Protein AF-A0A820QLM6-F1 (afdb_monomer_lite)

Radius of gyration: 25.75 Å; chains: 1; bounding box: 73×44×66 Å

Sequence (145 aa):
MEHFREKSFHDGTAELVNSKGQRKIIKRQALDGLWIEYARSVTTSALHIRINHVQIDYQLDYTMFPVVLYPIISKATGTDPTEKAFIELGVYASKTSRSNVMQFKYFQLLIQEFAMKIDQGLIAAILAFLREEKSATAPTINMDT

pLDDT: mean 78.89, std 14.47, range [43.59, 95.75]

Foldseek 3Di:
DFDWDWDDDDDQWTWTATPVRDIDIDGDPPDDQKDWDWDDDPWKIKIKIFGAWDWDADPDPPDPGRTFKTADQDDPPDPDPDRGTQKIWIWMWGHDPVDRDIDTPDTDIDHHHMDGDDDPVNVVVVVVVVVVVVPPDDPPPDDDD

Structure (mmCIF, N/CA/C/O backbone):
data_AF-A0A820QLM6-F1
#
_entry.id   AF-A0A820QLM6-F1
#
loop_
_atom_site.group_PDB
_atom_site.id
_atom_site.type_symbol
_atom_site.label_atom_id
_atom_site.label_alt_id
_atom_site.label_comp_id
_atom_site.label_asym_id
_atom_site.label_entity_id
_atom_site.label_seq_id
_atom_site.pdbx_PDB_ins_code
_atom_site.Cartn_x
_atom_site.Cartn_y
_atom_site.Cartn_z
_atom_site.occupancy
_atom_site.B_iso_or_equiv
_atom_site.auth_seq_id
_atom_site.auth_comp_id
_atom_site.auth_asym_id
_atom_site.auth_atom_id
_atom_site.pdbx_PDB_model_num
ATOM 1 N N . MET A 1 1 ? -4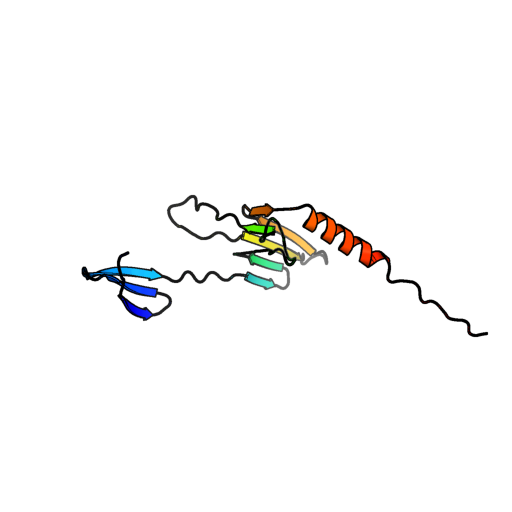0.518 0.464 -5.947 1.00 43.59 1 MET A N 1
ATOM 2 C CA . MET A 1 1 ? -39.283 -0.192 -6.427 1.00 43.59 1 MET A CA 1
ATOM 3 C C . MET A 1 1 ? -39.589 -0.811 -7.784 1.00 43.59 1 MET A C 1
ATOM 5 O O . MET A 1 1 ? -40.515 -1.608 -7.851 1.00 43.59 1 MET A O 1
ATOM 9 N N . GLU A 1 2 ? -38.930 -0.391 -8.871 1.00 50.38 2 GLU A N 1
ATOM 10 C CA . GLU A 1 2 ? -39.135 -1.024 -10.188 1.00 50.38 2 GLU A CA 1
ATOM 11 C C . GLU A 1 2 ? -38.465 -2.409 -10.199 1.00 50.38 2 GLU A C 1
ATOM 13 O O . GLU A 1 2 ? -37.273 -2.526 -9.918 1.00 50.38 2 GLU A O 1
ATOM 18 N N . HIS A 1 3 ? -39.236 -3.460 -10.491 1.00 50.72 3 HIS A N 1
ATOM 19 C CA . HIS A 1 3 ? -38.724 -4.824 -10.638 1.00 50.72 3 HIS A CA 1
ATOM 20 C C . HIS A 1 3 ? -38.139 -5.002 -12.044 1.00 50.72 3 HIS A C 1
ATOM 22 O O . HIS A 1 3 ? -38.872 -5.034 -13.035 1.00 50.72 3 HIS A O 1
ATOM 28 N N . PHE A 1 4 ? -36.817 -5.131 -12.132 1.00 54.28 4 PHE A N 1
ATOM 29 C CA . PHE A 1 4 ? -36.122 -5.509 -13.360 1.00 54.28 4 PHE A CA 1
ATOM 30 C C . PHE A 1 4 ? -36.045 -7.037 -13.436 1.00 54.28 4 PHE A C 1
ATOM 32 O O . PHE A 1 4 ? -35.631 -7.679 -12.472 1.00 54.28 4 PHE A O 1
ATOM 39 N N . ARG A 1 5 ? -36.461 -7.629 -14.564 1.00 52.88 5 ARG A N 1
ATOM 40 C CA . ARG A 1 5 ? -36.214 -9.050 -14.851 1.00 52.88 5 ARG A CA 1
ATOM 41 C C . ARG A 1 5 ? -34.929 -9.151 -15.664 1.00 52.88 5 ARG A C 1
ATOM 43 O O . ARG A 1 5 ? -34.814 -8.547 -16.729 1.00 52.88 5 ARG A O 1
ATOM 50 N N . GLU A 1 6 ? -33.980 -9.907 -15.141 1.00 56.50 6 GLU A N 1
ATOM 51 C CA . GLU A 1 6 ? -32.712 -10.197 -15.798 1.00 56.50 6 GLU A CA 1
ATOM 52 C C . GLU A 1 6 ? -32.925 -11.150 -16.978 1.00 56.50 6 GLU A C 1
ATOM 54 O O . GLU A 1 6 ? -33.657 -12.134 -16.847 1.00 56.50 6 GLU A O 1
ATOM 59 N N . LYS A 1 7 ? -32.349 -10.830 -18.146 1.00 58.81 7 LYS A N 1
ATOM 60 C CA . LYS A 1 7 ? -32.565 -11.610 -19.378 1.00 58.81 7 LYS A CA 1
ATOM 61 C C . LYS A 1 7 ? -31.367 -12.449 -19.816 1.00 58.81 7 LYS A C 1
ATOM 63 O O . LYS A 1 7 ? -31.594 -13.539 -20.331 1.00 58.81 7 LYS A O 1
ATOM 68 N N . SER A 1 8 ? -30.130 -11.993 -19.621 1.00 56.41 8 SER A N 1
ATOM 69 C CA . SER A 1 8 ? -28.932 -12.784 -19.943 1.00 56.41 8 SER A CA 1
ATOM 70 C C . SER A 1 8 ? -27.651 -12.114 -19.454 1.00 56.41 8 SER A C 1
ATOM 72 O O . SER A 1 8 ? -27.535 -10.888 -19.500 1.00 56.41 8 SER A O 1
ATOM 74 N N . PHE A 1 9 ? -26.668 -12.935 -19.088 1.00 53.56 9 PHE A N 1
ATOM 75 C CA . PHE A 1 9 ? -25.295 -12.520 -18.812 1.00 53.56 9 PHE A CA 1
ATOM 76 C C . PHE A 1 9 ? -24.371 -12.957 -19.958 1.00 53.56 9 PHE A C 1
ATOM 78 O O . PHE A 1 9 ? -24.374 -14.131 -20.334 1.00 53.56 9 PHE A O 1
ATOM 85 N N . HIS A 1 10 ? -23.566 -12.036 -20.494 1.00 54.16 10 HIS A N 1
ATOM 86 C CA . HIS A 1 10 ? -22.491 -12.346 -21.446 1.00 54.16 10 HIS A CA 1
ATOM 87 C C . HIS A 1 10 ? -21.323 -11.365 -21.266 1.00 54.16 10 HIS A C 1
ATOM 89 O O . HIS A 1 10 ? -21.554 -10.166 -21.125 1.00 54.16 10 HIS A O 1
ATOM 95 N N . ASP A 1 11 ? -20.084 -11.866 -21.228 1.00 61.44 11 ASP A N 1
ATOM 96 C CA . ASP A 1 11 ? -18.841 -11.071 -21.174 1.00 61.44 11 ASP A CA 1
ATOM 97 C C . ASP A 1 11 ? -18.854 -9.907 -20.164 1.00 61.44 11 ASP A C 1
ATOM 99 O O . ASP A 1 11 ? -18.555 -8.754 -20.476 1.00 61.44 11 ASP A O 1
ATOM 103 N N . GLY A 1 12 ? -19.268 -10.195 -18.924 1.00 63.56 12 GLY A N 1
ATOM 104 C CA . GLY A 1 12 ? -19.300 -9.203 -17.840 1.00 63.56 12 GLY A CA 1
ATOM 105 C C . GLY A 1 12 ? -20.358 -8.106 -18.007 1.00 63.56 12 GLY A C 1
ATOM 106 O O . GLY A 1 12 ? -20.393 -7.167 -17.213 1.00 63.56 12 GLY A O 1
ATOM 107 N N . THR A 1 13 ? -21.237 -8.225 -19.002 1.00 68.25 13 THR A N 1
ATOM 108 C CA . THR A 1 13 ? -22.334 -7.300 -19.275 1.00 68.25 13 THR A CA 1
ATOM 109 C C . THR A 1 13 ? -23.674 -8.010 -19.052 1.00 68.25 13 THR A C 1
ATOM 111 O O . THR A 1 13 ? -23.902 -9.120 -19.533 1.00 68.25 13 THR A O 1
ATOM 114 N N . ALA A 1 14 ? -24.561 -7.380 -18.286 1.00 75.69 14 ALA A N 1
ATOM 115 C CA . ALA A 1 14 ? -25.915 -7.840 -18.014 1.00 75.69 14 ALA A CA 1
ATOM 116 C C . ALA A 1 14 ? -26.922 -6.882 -18.656 1.00 75.69 14 ALA A C 1
ATOM 118 O O . ALA A 1 14 ? -26.848 -5.664 -18.473 1.00 75.69 14 ALA A O 1
ATOM 119 N N . GLU A 1 15 ? -27.886 -7.426 -19.394 1.00 79.44 15 GLU A N 1
ATOM 120 C CA . GLU A 1 15 ? -29.008 -6.649 -19.915 1.00 79.44 15 GLU A CA 1
ATOM 121 C C . GLU A 1 15 ? -30.230 -6.802 -19.007 1.00 79.44 15 GLU A C 1
ATOM 123 O O . GLU A 1 15 ? -30.809 -7.884 -18.864 1.00 79.44 15 GLU A O 1
ATOM 128 N N . LEU A 1 16 ? -30.650 -5.686 -18.414 1.00 75.19 16 LEU A N 1
ATOM 129 C CA . LEU A 1 16 ? -31.883 -5.592 -17.648 1.00 75.19 16 LEU A CA 1
ATOM 130 C C . LEU A 1 16 ? -32.998 -5.019 -18.511 1.00 75.19 16 LEU A C 1
ATOM 132 O O . LEU A 1 16 ? -32.808 -4.021 -19.207 1.00 75.19 16 LEU A O 1
ATOM 136 N N . VAL A 1 17 ? -34.191 -5.602 -18.410 1.00 80.00 17 VAL A N 1
ATOM 137 C CA . VAL A 1 17 ? -35.394 -5.060 -19.048 1.00 80.00 17 VAL A CA 1
ATOM 138 C C . VAL A 1 17 ? -36.480 -4.873 -17.994 1.00 80.00 17 VAL A C 1
ATOM 140 O O . VAL A 1 17 ? -36.791 -5.805 -17.249 1.00 80.00 17 VAL A O 1
ATOM 143 N N . ASN A 1 18 ? -37.050 -3.668 -17.902 1.00 78.69 18 ASN A N 1
ATOM 144 C CA . ASN A 1 18 ? -38.189 -3.424 -17.012 1.00 78.69 18 ASN A CA 1
ATOM 145 C C . ASN A 1 18 ? -39.518 -3.854 -17.656 1.00 78.69 18 ASN A C 1
ATOM 147 O O . ASN A 1 18 ? -39.601 -4.139 -18.853 1.00 78.69 18 ASN A O 1
ATOM 151 N N . SER A 1 19 ? -40.588 -3.867 -16.862 1.00 73.88 19 SER A N 1
ATOM 152 C CA . SER A 1 19 ? -41.945 -4.194 -17.324 1.00 73.88 19 SER A CA 1
ATOM 153 C C . SER A 1 19 ? -42.487 -3.251 -18.409 1.00 73.88 19 SER A C 1
ATOM 155 O O . SER A 1 19 ? -43.421 -3.617 -19.114 1.00 73.88 19 SER A O 1
ATOM 157 N N . LYS A 1 20 ? -41.883 -2.066 -18.580 1.00 78.81 20 LYS A N 1
ATOM 158 C CA . LYS A 1 20 ? -42.210 -1.069 -19.614 1.00 78.81 20 LYS A CA 1
ATOM 159 C C . LYS A 1 20 ? -41.373 -1.233 -20.895 1.00 78.81 20 LYS A C 1
ATOM 161 O O . LYS A 1 20 ? -41.463 -0.401 -21.790 1.00 78.81 20 LYS A O 1
ATOM 166 N N . GLY A 1 21 ? -40.540 -2.275 -20.990 1.00 75.88 21 GLY A N 1
ATOM 167 C CA . GLY A 1 21 ? -39.699 -2.554 -22.159 1.00 75.88 21 GLY A CA 1
ATOM 168 C C . GLY A 1 21 ? -38.413 -1.724 -22.250 1.00 75.88 21 GLY A C 1
ATOM 169 O O . GLY A 1 21 ? -37.688 -1.841 -23.238 1.00 75.88 21 GLY A O 1
ATOM 170 N N . GLN A 1 22 ? -38.093 -0.915 -21.236 1.00 79.88 22 GLN A N 1
ATOM 171 C CA . GLN A 1 22 ? -36.850 -0.146 -21.189 1.00 79.88 22 GLN A CA 1
ATOM 172 C C . GLN A 1 22 ? -35.675 -1.079 -20.902 1.00 79.88 22 GLN A C 1
ATOM 174 O O . GLN A 1 22 ? -35.723 -1.871 -19.957 1.00 79.88 22 GLN A O 1
ATOM 179 N N . ARG A 1 23 ? -34.625 -0.972 -21.722 1.00 79.44 23 ARG A N 1
ATOM 180 C CA . ARG A 1 23 ? -33.404 -1.775 -21.617 1.00 79.44 23 ARG A CA 1
ATOM 181 C C . ARG A 1 23 ? -32.319 -0.966 -20.918 1.00 79.44 23 ARG A C 1
ATOM 183 O O . ARG A 1 23 ? -32.056 0.169 -21.309 1.00 79.44 23 ARG A O 1
ATOM 190 N N . LYS A 1 24 ? -31.680 -1.547 -19.908 1.00 78.38 24 LYS A N 1
ATOM 191 C CA . LYS A 1 24 ? -30.516 -0.977 -19.232 1.00 78.38 24 LYS A CA 1
ATOM 192 C C . LYS A 1 24 ? -29.380 -1.986 -19.281 1.00 78.38 24 LYS A C 1
ATOM 194 O O . LYS A 1 24 ? -29.533 -3.112 -18.820 1.00 78.38 24 LYS A O 1
ATOM 199 N N . ILE A 1 25 ? -28.251 -1.563 -19.834 1.00 78.62 25 ILE A N 1
ATOM 200 C CA . ILE A 1 25 ? -27.028 -2.359 -19.866 1.00 78.62 25 ILE A CA 1
ATOM 201 C C . ILE A 1 25 ? -26.255 -2.059 -18.583 1.00 78.62 25 ILE A C 1
ATOM 203 O O . ILE A 1 25 ? -25.966 -0.900 -18.286 1.00 78.62 25 ILE A O 1
ATOM 207 N N . ILE A 1 26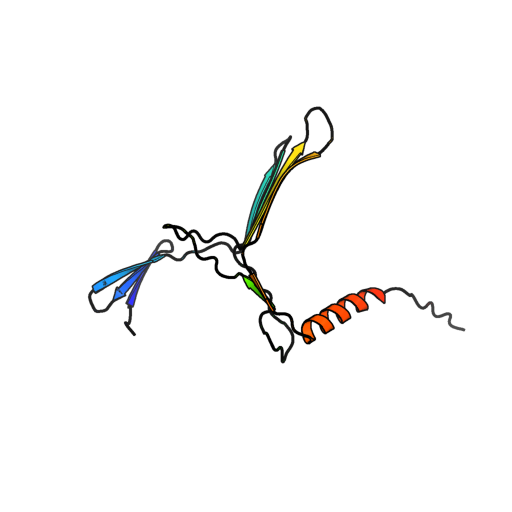 ? -25.943 -3.094 -17.814 1.00 75.19 26 ILE A N 1
ATOM 208 C CA . ILE A 1 26 ? -25.070 -3.030 -16.644 1.00 75.19 26 ILE A CA 1
ATOM 209 C C . ILE A 1 26 ? -23.770 -3.733 -17.008 1.00 75.19 26 ILE A C 1
ATOM 211 O O . ILE A 1 26 ? -23.793 -4.850 -17.509 1.00 75.19 26 ILE A O 1
ATOM 215 N N . LYS A 1 27 ? -22.631 -3.100 -16.742 1.00 73.12 27 LYS A N 1
ATOM 216 C CA . LYS A 1 27 ? -21.317 -3.740 -16.848 1.00 73.12 27 LYS A CA 1
ATOM 217 C C . LYS A 1 27 ? -20.785 -4.007 -15.449 1.00 73.12 27 LYS A C 1
ATOM 219 O O . LYS A 1 27 ? -20.843 -3.127 -14.594 1.00 73.12 27 LYS A O 1
ATOM 224 N N . ARG A 1 28 ? -20.258 -5.205 -15.212 1.00 62.25 28 ARG A N 1
ATOM 225 C CA . ARG A 1 28 ? -19.498 -5.517 -14.004 1.00 62.25 28 ARG A CA 1
ATOM 226 C C . ARG A 1 28 ? -18.117 -4.886 -14.149 1.00 62.25 28 ARG A C 1
ATOM 228 O O . ARG A 1 28 ? -17.306 -5.354 -14.939 1.00 62.25 28 ARG A O 1
ATOM 235 N N . GLN A 1 29 ? -17.847 -3.835 -13.384 1.00 61.75 29 GLN A N 1
ATOM 236 C CA . GLN A 1 29 ? -16.485 -3.341 -13.202 1.00 61.75 29 GLN A CA 1
ATOM 237 C C . GLN A 1 29 ? -15.781 -4.299 -12.234 1.00 61.75 29 GLN A C 1
ATOM 239 O O . GLN A 1 29 ? -15.933 -4.204 -11.022 1.00 61.75 29 GLN A O 1
ATOM 244 N N . ALA A 1 30 ? -15.099 -5.311 -12.770 1.00 59.28 30 ALA A N 1
ATOM 245 C CA . ALA A 1 30 ? -14.174 -6.121 -11.988 1.00 59.28 30 ALA A CA 1
ATOM 246 C C . ALA A 1 30 ? -12.836 -5.375 -11.952 1.00 59.28 30 ALA A C 1
ATOM 248 O O . ALA A 1 30 ? -12.065 -5.441 -12.905 1.00 59.28 30 ALA A O 1
ATOM 249 N N . LEU A 1 31 ? -12.606 -4.600 -10.895 1.00 64.69 31 LEU A N 1
ATOM 250 C CA . LEU A 1 31 ? -11.298 -4.014 -10.622 1.00 64.69 31 LEU A CA 1
ATOM 251 C C . LEU A 1 31 ? -10.524 -4.960 -9.713 1.00 64.69 31 LEU A C 1
ATOM 253 O O . LEU A 1 31 ? -11.007 -5.340 -8.646 1.00 64.69 31 LEU A O 1
ATOM 257 N N . ASP A 1 32 ? -9.330 -5.350 -10.150 1.00 72.44 32 ASP A N 1
ATOM 258 C CA . ASP A 1 32 ? -8.440 -6.205 -9.368 1.00 72.44 32 ASP A CA 1
ATOM 259 C C . ASP A 1 32 ? -8.104 -5.520 -8.037 1.00 72.44 32 ASP A C 1
ATOM 261 O O . ASP A 1 32 ? -7.756 -4.344 -8.019 1.00 72.44 32 ASP A O 1
ATOM 265 N N . GLY A 1 33 ? -8.193 -6.217 -6.903 1.00 83.94 33 GLY A N 1
ATOM 266 C CA . GLY A 1 33 ? -7.885 -5.604 -5.600 1.00 83.94 33 GLY A CA 1
ATOM 267 C C . GLY A 1 33 ? -6.407 -5.214 -5.458 1.00 83.94 33 GLY A C 1
ATOM 268 O O . GLY A 1 33 ? -6.085 -4.156 -4.915 1.00 83.94 33 GLY A O 1
ATOM 269 N N . LEU A 1 34 ? -5.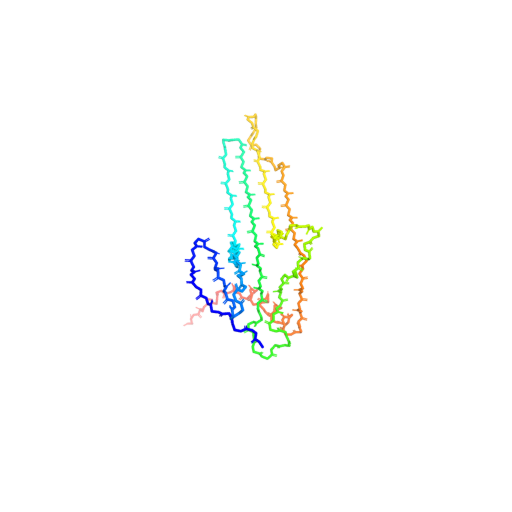523 -6.052 -6.001 1.00 90.00 34 LEU A N 1
ATOM 270 C CA . LEU A 1 34 ? -4.075 -5.892 -6.025 1.00 90.00 34 LEU A CA 1
ATOM 271 C C . LEU A 1 34 ? -3.572 -6.238 -7.423 1.00 90.00 34 LEU A C 1
ATOM 273 O O . LEU A 1 34 ? -3.881 -7.302 -7.955 1.00 90.00 34 LEU A O 1
ATOM 277 N N . TRP A 1 35 ? -2.750 -5.364 -7.979 1.00 91.69 35 TRP A N 1
ATOM 278 C CA . TRP A 1 35 ? -2.100 -5.559 -9.260 1.00 91.69 35 TRP A CA 1
ATOM 279 C C . TRP A 1 35 ? -0.611 -5.252 -9.124 1.00 91.69 35 TRP A C 1
ATOM 281 O O . TRP A 1 35 ? -0.223 -4.252 -8.517 1.00 91.69 35 TRP A O 1
ATOM 291 N N . ILE A 1 36 ? 0.228 -6.136 -9.657 1.00 94.00 36 ILE A N 1
ATOM 292 C CA . ILE A 1 36 ? 1.684 -6.040 -9.569 1.00 94.00 36 ILE A CA 1
ATOM 293 C C . ILE A 1 36 ? 2.265 -6.362 -10.940 1.00 94.00 36 ILE A C 1
ATOM 295 O O . ILE A 1 36 ? 2.003 -7.426 -11.495 1.00 94.00 36 ILE A O 1
ATOM 299 N N . GLU A 1 37 ? 3.105 -5.471 -11.446 1.00 94.75 37 GLU A N 1
ATOM 300 C CA . GLU A 1 37 ? 3.911 -5.672 -12.639 1.00 94.75 37 GLU A CA 1
ATOM 301 C C . GLU A 1 37 ? 5.389 -5.508 -12.290 1.00 94.75 37 GLU A C 1
ATOM 303 O O . GLU A 1 37 ? 5.809 -4.543 -11.648 1.00 94.75 37 GLU A O 1
ATOM 308 N N . TYR A 1 38 ? 6.195 -6.473 -12.722 1.00 94.44 38 TYR A N 1
ATOM 309 C CA . TYR A 1 38 ? 7.639 -6.437 -12.561 1.00 94.44 38 TYR A CA 1
ATOM 310 C C . TYR A 1 38 ? 8.310 -6.686 -13.904 1.00 94.44 38 TYR A C 1
ATOM 312 O O . TYR A 1 38 ? 8.103 -7.723 -14.533 1.00 94.44 38 TYR A O 1
ATOM 320 N N . ALA A 1 39 ? 9.154 -5.747 -14.318 1.00 92.56 39 ALA A N 1
ATOM 321 C CA . ALA A 1 39 ? 9.920 -5.834 -15.549 1.00 92.56 39 ALA A CA 1
ATOM 322 C C . ALA A 1 39 ? 11.411 -5.720 -15.239 1.00 92.56 39 ALA A C 1
ATOM 324 O O . ALA A 1 39 ? 11.854 -4.833 -14.508 1.00 92.56 39 ALA A O 1
ATOM 325 N N . ARG A 1 40 ? 12.219 -6.603 -15.824 1.00 91.75 40 ARG A N 1
ATOM 326 C CA . ARG A 1 40 ? 13.669 -6.606 -15.626 1.00 91.75 40 ARG A CA 1
ATOM 327 C C . ARG A 1 40 ? 14.396 -6.771 -16.949 1.00 91.75 40 ARG A C 1
ATOM 329 O O . ARG A 1 40 ? 14.052 -7.614 -17.766 1.00 91.75 40 ARG A O 1
ATOM 336 N N . SER A 1 41 ? 15.442 -5.979 -17.109 1.00 88.19 41 SER A N 1
ATOM 337 C CA . SER A 1 41 ? 16.425 -6.043 -18.179 1.00 88.19 41 SER A CA 1
ATOM 338 C C . SER A 1 41 ? 17.824 -6.217 -17.577 1.00 88.19 41 SER A C 1
ATOM 340 O O . SER A 1 41 ? 18.018 -6.151 -16.362 1.00 88.19 41 SER A O 1
ATOM 342 N N . VAL A 1 42 ? 18.823 -6.418 -18.436 1.00 85.00 42 VAL A N 1
ATOM 343 C CA . VAL A 1 42 ? 20.245 -6.536 -18.065 1.00 85.00 42 VAL A CA 1
ATOM 344 C C . VAL A 1 42 ? 20.713 -5.321 -17.258 1.00 85.00 42 VAL A C 1
ATOM 346 O O . VAL A 1 42 ? 21.509 -5.437 -16.326 1.00 85.00 42 VAL A O 1
ATOM 349 N N . THR A 1 43 ? 20.175 -4.155 -17.600 1.00 86.25 43 THR A N 1
ATOM 350 C CA . THR A 1 43 ? 20.629 -2.867 -17.081 1.00 86.25 43 THR A CA 1
ATOM 351 C C . THR A 1 43 ? 19.560 -2.176 -16.244 1.00 86.25 43 THR A C 1
ATOM 353 O O . THR A 1 43 ? 19.879 -1.240 -15.529 1.00 86.25 43 THR A O 1
ATOM 356 N N . THR A 1 44 ? 18.296 -2.596 -16.292 1.00 89.50 44 THR A N 1
ATOM 357 C CA . THR A 1 44 ? 17.189 -1.855 -15.667 1.00 89.50 44 THR A CA 1
ATOM 358 C C . THR A 1 44 ? 16.198 -2.786 -14.994 1.00 89.50 44 THR A C 1
ATOM 360 O O . THR A 1 44 ? 16.056 -3.943 -15.371 1.00 89.50 44 THR A O 1
ATOM 363 N N . SER A 1 45 ? 15.477 -2.278 -14.009 1.00 92.38 45 SER A N 1
ATOM 364 C CA . SER A 1 45 ? 14.391 -2.979 -13.339 1.00 92.38 45 SER A CA 1
ATOM 365 C C . SER A 1 45 ? 13.292 -1.987 -12.998 1.00 92.38 45 SER A C 1
ATOM 367 O O . SER A 1 45 ? 13.584 -0.917 -12.464 1.00 92.38 45 SER A O 1
ATOM 369 N N . ALA A 1 46 ? 12.051 -2.353 -13.283 1.00 94.12 46 ALA A N 1
ATOM 370 C CA . ALA A 1 46 ? 10.859 -1.592 -12.968 1.00 94.12 46 ALA A CA 1
ATOM 371 C C . ALA A 1 46 ? 9.901 -2.458 -12.143 1.00 94.12 46 ALA A C 1
ATOM 373 O O . ALA A 1 46 ? 9.733 -3.645 -12.419 1.00 94.12 46 ALA A O 1
ATOM 374 N N . LEU A 1 47 ? 9.293 -1.853 -11.133 1.00 94.62 47 LEU A N 1
ATOM 375 C CA . LEU A 1 47 ? 8.260 -2.439 -10.293 1.00 94.62 47 LEU A CA 1
ATOM 376 C C . LEU A 1 47 ? 7.094 -1.458 -10.249 1.00 94.62 47 LEU A C 1
ATOM 378 O O . LEU A 1 47 ? 7.290 -0.297 -9.891 1.00 94.62 47 LEU A O 1
ATOM 382 N N . HIS A 1 48 ? 5.901 -1.923 -10.592 1.00 95.75 48 HIS A N 1
ATOM 383 C CA . HIS A 1 48 ? 4.674 -1.144 -10.518 1.00 95.75 48 HIS A CA 1
ATOM 384 C C . HIS A 1 48 ? 3.640 -1.928 -9.716 1.00 95.75 48 HIS A C 1
ATOM 386 O O . HIS A 1 48 ? 3.316 -3.063 -10.042 1.00 95.75 48 HIS A O 1
ATOM 392 N N . ILE A 1 49 ? 3.164 -1.345 -8.625 1.00 95.50 49 ILE A N 1
ATOM 393 C CA . ILE A 1 49 ? 2.176 -1.942 -7.728 1.00 95.50 49 ILE A CA 1
ATOM 394 C C . ILE A 1 49 ? 0.982 -0.997 -7.666 1.00 95.50 49 ILE A C 1
ATOM 396 O O . ILE A 1 49 ? 1.152 0.199 -7.438 1.00 95.50 49 ILE A O 1
ATOM 400 N N . ARG A 1 50 ? -0.225 -1.535 -7.839 1.00 92.94 50 ARG A N 1
ATOM 401 C CA . ARG A 1 50 ? -1.497 -0.827 -7.674 1.00 92.94 50 ARG A CA 1
ATOM 402 C C . ARG A 1 50 ? -2.378 -1.600 -6.705 1.00 92.94 50 ARG A C 1
ATOM 404 O O . ARG A 1 50 ? -2.594 -2.796 -6.873 1.00 92.94 50 ARG A O 1
ATOM 411 N N . ILE A 1 51 ? -2.892 -0.915 -5.697 1.00 92.44 51 ILE A N 1
ATOM 412 C CA . ILE A 1 51 ? -3.846 -1.450 -4.731 1.00 92.44 51 ILE A CA 1
ATOM 413 C C . ILE A 1 51 ? -5.106 -0.611 -4.863 1.00 92.44 51 ILE A C 1
ATOM 415 O O . ILE A 1 51 ? -5.059 0.595 -4.632 1.00 92.44 51 ILE A O 1
ATOM 419 N N . ASN A 1 52 ? -6.219 -1.226 -5.254 1.00 88.44 52 ASN A N 1
ATOM 420 C CA . ASN A 1 52 ? -7.452 -0.495 -5.546 1.00 88.44 52 ASN A CA 1
ATOM 421 C C . ASN A 1 52 ? -8.325 -0.292 -4.304 1.00 88.44 52 ASN A C 1
ATOM 423 O O . ASN A 1 52 ? -8.970 0.744 -4.184 1.00 88.44 52 ASN A O 1
ATOM 427 N N . HIS A 1 53 ? -8.299 -1.227 -3.349 1.00 85.06 53 HIS A N 1
ATOM 428 C CA . HIS A 1 53 ? -9.084 -1.131 -2.119 1.00 85.06 53 HIS A CA 1
ATOM 429 C C . HIS A 1 53 ? -8.323 -1.723 -0.925 1.00 85.06 53 HIS A C 1
ATOM 431 O O . HIS A 1 53 ? -7.773 -2.817 -1.023 1.00 85.06 53 HIS A O 1
ATOM 437 N N . VAL A 1 54 ? -8.312 -1.021 0.212 1.00 89.12 54 VAL A N 1
ATOM 438 C CA . VAL A 1 54 ? -7.718 -1.481 1.482 1.00 89.12 54 VAL A CA 1
ATOM 439 C C . VAL A 1 54 ? -8.697 -1.188 2.604 1.00 89.12 54 VAL A C 1
ATOM 441 O O . VAL A 1 54 ? -9.122 -0.056 2.750 1.00 89.12 54 VAL A O 1
ATOM 444 N N . GLN A 1 55 ? -9.034 -2.168 3.429 1.00 90.75 55 GLN A N 1
ATOM 445 C CA . GLN A 1 55 ? -9.836 -1.926 4.623 1.00 90.75 55 GLN A CA 1
ATOM 446 C C . GLN A 1 55 ? -9.207 -2.654 5.801 1.00 90.75 55 GLN A C 1
ATOM 448 O O . GLN A 1 55 ? -8.780 -3.800 5.663 1.00 90.75 55 GLN A O 1
ATOM 453 N N . ILE A 1 56 ? -9.120 -1.964 6.935 1.00 91.50 56 ILE A N 1
ATOM 454 C CA . ILE A 1 56 ? -8.640 -2.527 8.193 1.00 91.50 56 ILE A CA 1
ATOM 455 C C . ILE A 1 56 ? -9.786 -2.463 9.189 1.00 91.50 56 ILE A C 1
ATOM 457 O O . ILE A 1 56 ? -10.230 -1.375 9.572 1.00 91.50 56 ILE A O 1
ATOM 461 N N . ASP A 1 57 ? -10.227 -3.640 9.610 1.00 91.00 57 ASP A N 1
ATOM 462 C CA . ASP A 1 57 ? -11.300 -3.807 10.578 1.00 91.00 57 ASP A CA 1
ATOM 463 C C . ASP A 1 57 ? -10.747 -3.926 11.994 1.00 91.00 57 ASP A C 1
ATOM 465 O O . ASP A 1 57 ? -9.615 -4.362 12.223 1.00 91.00 57 ASP A O 1
ATOM 469 N N . TYR A 1 58 ? -11.569 -3.530 12.955 1.00 89.62 58 TYR A N 1
ATOM 470 C CA . TYR A 1 58 ? -11.264 -3.674 14.363 1.00 89.62 58 TYR A CA 1
ATOM 471 C C . TYR A 1 58 ? -11.666 -5.081 14.822 1.00 89.62 58 TYR A C 1
ATOM 473 O O . TYR A 1 58 ? -12.832 -5.453 14.758 1.00 89.62 58 TYR A O 1
ATOM 481 N N . GLN A 1 59 ? -10.692 -5.873 15.279 1.00 83.38 59 GLN A N 1
ATOM 482 C CA . GLN A 1 59 ? -10.882 -7.288 15.634 1.00 83.38 59 GLN A CA 1
ATOM 483 C C . GLN A 1 59 ? -11.363 -7.551 17.076 1.00 83.38 59 GLN A C 1
ATOM 485 O O . GLN A 1 59 ? -11.572 -8.708 17.428 1.00 83.38 59 GLN A O 1
ATOM 490 N N . LEU A 1 60 ? -11.495 -6.527 17.926 1.00 80.94 60 LEU A N 1
ATOM 491 C CA . LEU A 1 60 ? -11.927 -6.691 19.320 1.00 80.94 60 LEU A CA 1
ATOM 492 C C . LEU A 1 60 ? -13.446 -6.533 19.445 1.00 80.94 60 LEU A C 1
ATOM 494 O O . LEU A 1 60 ? -14.069 -5.787 18.692 1.00 80.94 60 LEU A O 1
ATOM 498 N N . ASP A 1 61 ? -14.031 -7.195 20.438 1.00 77.56 61 ASP A N 1
ATOM 499 C CA . ASP A 1 61 ? -15.439 -7.006 20.784 1.00 77.56 61 ASP A CA 1
ATOM 500 C C . ASP A 1 61 ? -15.661 -5.647 21.480 1.00 77.56 61 ASP A C 1
ATOM 502 O O . ASP A 1 61 ? -14.777 -5.120 22.156 1.00 77.56 61 ASP A O 1
ATOM 506 N N . TYR A 1 62 ? -16.869 -5.086 21.347 1.00 78.50 62 TYR A N 1
ATOM 507 C CA . TYR A 1 62 ? -17.297 -3.818 21.974 1.00 78.50 62 TYR A CA 1
ATOM 508 C C . TYR A 1 62 ? -16.513 -2.560 21.555 1.00 78.50 62 TYR A C 1
ATOM 510 O O . TYR A 1 62 ? -16.395 -1.597 22.315 1.00 78.50 62 TYR A O 1
ATOM 518 N N . THR A 1 63 ? -16.007 -2.526 20.326 1.00 79.06 63 THR A N 1
ATOM 519 C CA . THR A 1 63 ? -15.279 -1.371 19.782 1.00 79.06 63 THR A CA 1
ATOM 520 C C . THR A 1 63 ? -16.218 -0.234 19.402 1.00 79.06 63 THR A C 1
ATOM 522 O O . THR A 1 63 ? -17.272 -0.475 18.807 1.00 79.06 63 THR A O 1
ATOM 525 N N . MET A 1 64 ? -15.818 1.015 19.661 1.00 85.62 64 MET A N 1
ATOM 526 C CA . MET A 1 64 ? -16.627 2.179 19.273 1.00 85.62 64 MET A CA 1
ATOM 527 C C . MET A 1 64 ? -16.672 2.357 17.746 1.00 85.62 64 MET A C 1
ATOM 529 O O . MET A 1 64 ? -17.673 2.817 17.196 1.00 85.62 64 MET A O 1
ATOM 533 N N . PHE A 1 65 ? -15.603 1.949 17.053 1.00 87.31 65 PHE A N 1
ATOM 534 C CA . PHE A 1 65 ? -15.507 1.969 15.598 1.00 87.31 65 PHE A CA 1
ATOM 535 C C . PHE A 1 65 ? -15.133 0.580 15.060 1.00 87.31 65 PHE A C 1
ATOM 537 O O . PHE A 1 65 ? -14.005 0.149 15.274 1.00 87.31 65 PHE A O 1
ATOM 544 N N . PRO A 1 66 ? -16.017 -0.102 14.309 1.00 85.50 66 PRO A N 1
ATOM 545 C CA . PRO A 1 66 ? -15.723 -1.437 13.779 1.00 85.50 66 PRO A CA 1
ATOM 546 C C . PRO A 1 66 ? -14.707 -1.424 12.626 1.00 85.50 66 PRO A C 1
ATOM 548 O O . PRO A 1 66 ? -14.116 -2.449 12.310 1.00 85.50 66 PRO A O 1
ATOM 551 N N . VAL A 1 67 ? -14.494 -0.267 11.992 1.00 89.94 67 VAL A N 1
ATOM 552 C CA . VAL A 1 67 ? -13.533 -0.087 10.897 1.00 89.94 67 VAL A CA 1
ATOM 553 C C . VAL A 1 67 ? -12.534 0.984 11.303 1.00 89.94 67 VAL A C 1
ATOM 555 O O . VAL A 1 67 ? -12.919 2.127 11.569 1.00 89.94 67 VAL A O 1
ATOM 558 N N . VAL A 1 68 ? -11.260 0.604 11.333 1.00 92.00 68 VAL A N 1
ATOM 559 C CA . VAL A 1 68 ? -10.136 1.460 11.727 1.00 92.00 68 VAL A CA 1
ATOM 560 C C . VAL A 1 68 ? -9.667 2.301 10.549 1.00 92.00 68 VAL A C 1
ATOM 562 O O . VAL A 1 68 ? -9.419 3.493 10.708 1.00 92.00 68 VAL A O 1
ATOM 565 N N . LEU A 1 69 ? -9.560 1.706 9.361 1.00 92.56 69 LEU A N 1
ATOM 566 C CA . LEU A 1 69 ? -9.087 2.393 8.162 1.00 92.56 69 LEU A CA 1
ATOM 567 C C . LEU A 1 69 ? -9.888 1.958 6.945 1.00 92.56 69 LEU A C 1
ATOM 569 O O . LEU A 1 69 ? -10.080 0.765 6.718 1.00 92.56 69 LEU A O 1
ATOM 573 N N . TYR A 1 70 ? -10.305 2.931 6.141 1.00 91.56 70 TYR A N 1
ATOM 574 C CA . TYR A 1 70 ? -10.934 2.687 4.847 1.00 91.56 70 TYR A CA 1
ATOM 575 C C . TYR A 1 70 ? -10.666 3.849 3.873 1.00 91.56 70 TYR A C 1
ATOM 577 O O . TYR A 1 70 ? -10.541 5.002 4.308 1.00 91.56 70 TYR A O 1
ATOM 585 N N . PRO A 1 71 ? -10.573 3.579 2.559 1.00 89.12 71 PRO A N 1
ATOM 586 C CA . PRO A 1 71 ? -10.417 4.592 1.531 1.00 89.12 71 PRO A CA 1
ATOM 587 C C . PRO A 1 71 ? -11.674 5.449 1.450 1.00 89.12 71 PRO A C 1
ATOM 589 O O . PRO A 1 71 ? -12.798 4.947 1.502 1.00 89.12 71 PRO A O 1
ATOM 592 N N . ILE A 1 72 ? -11.488 6.752 1.273 1.00 86.06 72 ILE A N 1
ATOM 593 C CA . ILE A 1 72 ? -12.582 7.643 0.908 1.00 86.06 72 ILE A CA 1
ATOM 594 C C . ILE A 1 72 ? -12.690 7.599 -0.615 1.00 86.06 72 ILE A C 1
ATOM 596 O O . ILE A 1 72 ? -11.703 7.786 -1.325 1.00 86.06 72 ILE A O 1
ATOM 600 N N . ILE A 1 73 ? -13.894 7.328 -1.126 1.00 73.19 73 ILE A N 1
ATOM 601 C CA . ILE A 1 73 ? -14.144 7.281 -2.570 1.00 73.19 73 ILE A CA 1
ATOM 602 C C . ILE A 1 73 ? -13.798 8.650 -3.157 1.00 73.19 73 ILE A C 1
ATOM 604 O O . ILE A 1 73 ? -14.491 9.640 -2.905 1.00 73.19 73 ILE A O 1
ATOM 608 N N . SER A 1 74 ? -12.731 8.707 -3.956 1.00 64.69 74 SER A N 1
ATOM 609 C CA . SER A 1 74 ? -12.340 9.940 -4.629 1.00 64.69 74 SER A CA 1
ATOM 610 C C . SER A 1 74 ? -13.419 10.296 -5.646 1.00 64.69 74 SER A C 1
ATOM 612 O O . SER A 1 74 ? -13.742 9.481 -6.514 1.00 64.69 74 SER A O 1
ATOM 614 N N . LYS A 1 75 ? -13.973 11.508 -5.577 1.00 64.81 75 LYS A N 1
ATOM 615 C CA . LYS A 1 75 ? -14.853 12.006 -6.639 1.00 64.81 75 LYS A CA 1
ATOM 616 C C . LYS A 1 75 ? -14.018 12.087 -7.919 1.00 64.81 75 LYS A C 1
ATOM 618 O O . LYS A 1 75 ? -13.065 12.858 -7.965 1.00 64.81 75 LYS A O 1
ATOM 623 N N . ALA A 1 76 ? -14.337 11.283 -8.931 1.00 58.72 76 ALA A N 1
ATOM 624 C CA . ALA A 1 76 ? -13.678 11.383 -10.228 1.00 58.72 76 ALA A CA 1
ATOM 625 C C . ALA A 1 76 ? -13.946 12.785 -10.806 1.00 58.72 76 ALA A C 1
ATOM 627 O O . ALA A 1 76 ? -15.089 13.135 -11.089 1.00 58.72 76 ALA A O 1
ATOM 628 N N . THR A 1 77 ? -12.912 13.617 -10.943 1.00 53.19 77 THR A N 1
ATOM 629 C CA . THR A 1 77 ? -13.035 15.020 -11.394 1.00 53.19 77 THR A CA 1
ATOM 630 C C . THR A 1 77 ? -13.172 15.143 -12.925 1.00 53.19 77 THR A C 1
ATOM 632 O O . THR A 1 77 ? -12.744 16.131 -13.511 1.00 53.19 77 THR A O 1
ATOM 635 N N . GLY A 1 78 ? -13.744 14.152 -13.615 1.00 56.19 78 GLY A N 1
ATOM 636 C CA . GLY A 1 78 ? -13.794 14.118 -15.080 1.00 56.19 78 GLY A CA 1
ATOM 637 C C . GLY A 1 78 ? -15.011 13.388 -15.642 1.00 56.19 78 GLY A C 1
ATOM 638 O O . GLY A 1 78 ? -15.719 12.685 -14.929 1.00 56.19 78 GLY A O 1
ATOM 639 N N . THR A 1 79 ? -15.239 13.566 -16.944 1.00 56.81 79 THR A N 1
ATOM 640 C CA . THR A 1 79 ? -16.308 12.931 -17.738 1.00 56.81 79 THR A CA 1
ATOM 641 C C . THR A 1 79 ? -16.181 11.409 -17.855 1.00 56.81 79 THR A C 1
ATOM 643 O O . THR A 1 79 ? -17.124 10.774 -18.319 1.00 56.81 79 THR A O 1
ATOM 646 N N . ASP A 1 80 ? -15.055 10.834 -17.423 1.00 55.44 80 ASP A N 1
ATOM 647 C CA . ASP A 1 80 ? -14.808 9.395 -17.406 1.00 55.44 80 ASP A CA 1
ATOM 648 C C . ASP A 1 80 ? -14.538 8.943 -15.955 1.00 55.44 80 ASP A C 1
ATOM 650 O O . ASP A 1 80 ? -13.550 9.383 -15.352 1.00 55.44 80 ASP A O 1
ATOM 654 N N . PRO A 1 81 ? -15.419 8.135 -15.337 1.00 55.66 81 PRO A N 1
ATOM 655 C CA . PRO A 1 81 ? -15.234 7.634 -13.981 1.00 55.66 81 PRO A CA 1
ATOM 656 C C . PRO A 1 81 ? -14.207 6.494 -13.980 1.00 55.66 81 PRO A C 1
ATOM 658 O O . PRO A 1 81 ? -14.541 5.330 -13.760 1.00 55.66 81 PRO A O 1
ATOM 661 N N . THR A 1 82 ? -12.941 6.817 -14.236 1.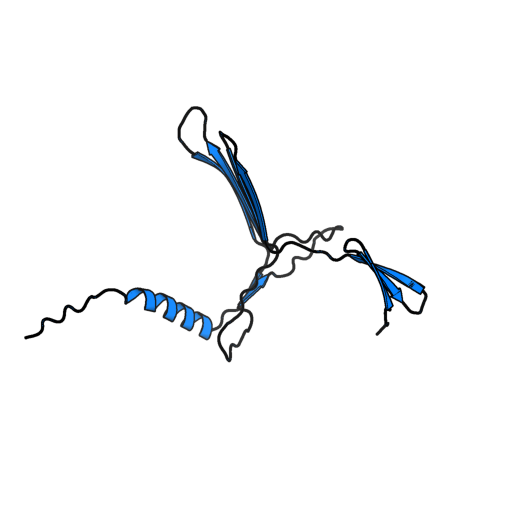00 62.91 82 THR A N 1
ATOM 662 C CA . THR A 1 82 ? -11.848 5.868 -14.026 1.00 62.91 82 THR A CA 1
ATOM 663 C C . THR A 1 82 ? -11.580 5.797 -12.529 1.00 62.91 82 THR A C 1
ATOM 665 O O . THR A 1 82 ? -11.088 6.757 -11.932 1.00 62.91 82 THR A O 1
ATOM 668 N N . GLU A 1 83 ? -11.932 4.674 -11.903 1.00 67.69 83 GLU A N 1
ATOM 669 C CA . GLU A 1 83 ? -11.567 4.408 -10.513 1.00 67.69 83 GLU A CA 1
ATOM 670 C C . GLU A 1 83 ? -10.040 4.467 -10.380 1.00 67.69 83 GLU A C 1
ATOM 672 O O . GLU A 1 83 ? -9.305 3.731 -11.040 1.00 67.69 83 GLU A O 1
ATOM 677 N N . LYS A 1 84 ? -9.550 5.403 -9.566 1.00 78.88 84 LYS A N 1
ATOM 678 C CA . LYS A 1 84 ? -8.118 5.609 -9.352 1.00 78.88 84 LYS A CA 1
ATOM 679 C C . LYS A 1 84 ? -7.674 4.800 -8.135 1.00 78.88 84 LYS A C 1
ATOM 681 O O . LYS A 1 84 ? -8.276 4.928 -7.069 1.00 78.88 84 LYS A O 1
ATOM 686 N N . ALA A 1 85 ? -6.603 4.022 -8.300 1.00 87.00 85 ALA A N 1
ATOM 687 C CA . ALA A 1 85 ? -6.062 3.134 -7.272 1.00 87.00 85 ALA A CA 1
ATOM 688 C C . ALA A 1 85 ? -5.840 3.851 -5.929 1.00 87.00 85 ALA A C 1
ATOM 690 O O . ALA A 1 85 ? -5.383 4.996 -5.909 1.00 87.00 85 ALA A O 1
ATOM 691 N N . PHE A 1 86 ? -6.142 3.163 -4.821 1.00 90.06 86 PHE A N 1
ATOM 692 C CA . PHE A 1 86 ? -5.919 3.647 -3.457 1.00 90.06 86 PHE A CA 1
ATOM 693 C C . PHE A 1 86 ? -4.438 3.929 -3.194 1.00 90.06 86 PHE A C 1
ATOM 695 O O . PHE A 1 86 ? -4.093 5.018 -2.738 1.00 90.06 86 PHE A O 1
ATOM 702 N N . ILE A 1 87 ? -3.574 2.965 -3.516 1.00 93.00 87 ILE A N 1
ATOM 703 C CA . ILE A 1 87 ? -2.118 3.110 -3.458 1.00 93.00 87 ILE A CA 1
ATOM 704 C C . ILE A 1 87 ? -1.541 2.719 -4.812 1.00 93.00 87 ILE A C 1
ATOM 706 O O . ILE A 1 87 ? -1.844 1.649 -5.337 1.00 93.00 87 ILE A O 1
ATOM 710 N N . GLU A 1 88 ? -0.668 3.557 -5.353 1.00 93.75 88 GLU A N 1
ATOM 711 C CA . GLU A 1 88 ? 0.101 3.261 -6.556 1.00 93.75 88 GLU A CA 1
ATOM 712 C C . GLU A 1 88 ? 1.580 3.556 -6.312 1.00 93.75 88 GLU A C 1
ATOM 714 O O . GLU A 1 88 ? 1.955 4.670 -5.951 1.00 93.75 88 GLU A O 1
ATOM 719 N N . LEU A 1 89 ? 2.418 2.540 -6.495 1.00 95.75 89 LEU A N 1
ATOM 720 C CA . LEU A 1 89 ? 3.859 2.594 -6.294 1.00 95.75 89 LEU A CA 1
ATOM 721 C C . LEU A 1 89 ? 4.566 2.236 -7.599 1.00 95.75 89 LEU A C 1
ATOM 723 O O . LEU A 1 89 ? 4.421 1.124 -8.098 1.00 95.75 89 LEU A O 1
ATOM 727 N N . GLY A 1 90 ? 5.369 3.158 -8.119 1.00 95.69 90 GLY A N 1
ATOM 728 C CA . GLY A 1 90 ? 6.251 2.952 -9.262 1.00 95.69 90 GLY A CA 1
ATOM 729 C C . GLY A 1 90 ? 7.710 3.116 -8.853 1.00 95.69 90 GLY A C 1
ATOM 730 O O . GLY A 1 90 ? 8.115 4.182 -8.396 1.00 95.69 90 GLY A O 1
ATOM 731 N N . VAL A 1 91 ? 8.519 2.077 -9.040 1.00 95.06 91 VAL A N 1
ATOM 732 C CA . VAL A 1 91 ? 9.962 2.100 -8.775 1.00 95.06 91 VAL A CA 1
ATOM 733 C C . VAL A 1 91 ? 10.708 1.728 -10.042 1.00 95.06 91 VAL A C 1
ATOM 735 O O . VAL A 1 91 ? 10.466 0.675 -10.624 1.00 95.06 91 VAL A O 1
ATOM 738 N N . TYR A 1 92 ? 11.660 2.564 -10.447 1.00 94.00 92 TYR A N 1
ATOM 739 C CA . TYR A 1 92 ? 12.567 2.288 -11.552 1.00 94.00 92 TYR A CA 1
ATOM 740 C C . TYR A 1 92 ? 14.014 2.424 -11.097 1.00 94.00 92 TYR A C 1
ATOM 742 O O . TYR A 1 92 ? 14.472 3.499 -10.692 1.00 94.00 92 TYR A O 1
ATOM 750 N N . ALA A 1 93 ? 14.761 1.338 -11.241 1.00 91.81 93 ALA A N 1
ATOM 751 C CA . ALA A 1 93 ? 16.186 1.292 -10.984 1.00 91.81 93 ALA A CA 1
ATOM 752 C C . ALA A 1 93 ? 16.955 0.907 -12.251 1.00 91.81 93 ALA A C 1
ATOM 754 O O . ALA A 1 93 ? 16.491 0.151 -13.101 1.00 91.81 93 ALA A O 1
ATOM 755 N N . SER A 1 94 ? 18.158 1.448 -12.382 1.00 88.50 94 SER A N 1
ATOM 756 C CA . SER A 1 94 ? 19.074 1.187 -13.483 1.00 88.50 94 SER A CA 1
ATOM 757 C C . SER A 1 94 ? 20.455 0.914 -12.918 1.00 88.50 94 SER A C 1
ATOM 759 O O . SER A 1 94 ? 20.956 1.653 -12.080 1.00 88.50 94 SER A O 1
ATOM 761 N N . LYS A 1 95 ? 21.095 -0.138 -13.398 1.00 85.81 95 LYS A N 1
ATOM 762 C CA . LYS A 1 95 ? 22.533 -0.333 -13.307 1.00 85.81 95 LYS A CA 1
ATOM 763 C C . LYS A 1 95 ? 23.198 0.484 -14.412 1.00 85.81 95 LYS A C 1
ATOM 765 O O . LYS A 1 95 ? 22.601 0.694 -15.464 1.00 85.81 95 LYS A O 1
ATOM 770 N N . THR A 1 96 ? 24.419 0.946 -14.200 1.00 77.94 96 THR A N 1
ATOM 771 C CA . THR A 1 96 ? 25.197 1.613 -15.251 1.00 77.94 96 THR A CA 1
ATOM 772 C C . THR A 1 96 ? 26.173 0.608 -15.850 1.00 77.94 96 THR A C 1
ATOM 774 O O . THR A 1 96 ? 26.869 -0.079 -15.118 1.00 77.94 96 THR A O 1
ATOM 777 N N . SER A 1 97 ? 26.287 0.515 -17.178 1.00 73.75 97 SER A N 1
ATOM 778 C CA . SER A 1 97 ? 27.187 -0.468 -17.819 1.00 73.75 97 SER A CA 1
ATOM 779 C C . SER A 1 97 ? 28.663 -0.296 -17.428 1.00 73.75 97 SER A C 1
ATOM 781 O O . SER A 1 97 ? 29.451 -1.227 -17.544 1.00 73.75 97 SER A O 1
ATOM 783 N N . ARG A 1 98 ? 29.035 0.898 -16.952 1.00 74.00 98 ARG A N 1
ATOM 784 C CA . ARG A 1 98 ? 30.399 1.274 -16.558 1.00 74.00 98 ARG A CA 1
ATOM 785 C C . ARG A 1 98 ? 30.689 1.112 -15.059 1.00 74.00 98 ARG A C 1
ATOM 787 O O . ARG A 1 98 ? 31.842 1.241 -14.664 1.00 74.00 98 ARG A O 1
ATOM 794 N N . SER A 1 99 ? 29.688 0.856 -14.212 1.00 75.19 99 SER A N 1
ATOM 795 C CA . SER A 1 99 ? 29.893 0.716 -12.763 1.00 75.19 99 SER A CA 1
ATOM 796 C C . SER A 1 99 ? 28.893 -0.247 -12.123 1.00 75.19 99 SER A C 1
ATOM 798 O O . SER A 1 99 ? 27.742 -0.354 -12.531 1.00 75.19 99 SER A O 1
ATOM 800 N N . ASN A 1 100 ? 29.302 -0.946 -11.063 1.00 75.38 100 ASN A N 1
ATOM 801 C CA . ASN A 1 100 ? 28.435 -1.907 -10.367 1.00 75.38 100 ASN A CA 1
ATOM 802 C C . ASN A 1 100 ? 27.402 -1.234 -9.434 1.00 75.38 100 ASN A C 1
ATOM 804 O O . ASN A 1 100 ? 26.869 -1.866 -8.529 1.00 75.38 100 ASN A O 1
ATOM 808 N N . VAL A 1 101 ? 27.135 0.057 -9.634 1.00 83.25 101 VAL A N 1
ATOM 809 C CA . VAL A 1 101 ? 26.256 0.857 -8.780 1.00 83.25 101 VAL A CA 1
ATOM 810 C C . VAL A 1 101 ? 24.831 0.800 -9.328 1.00 83.25 101 VAL A C 1
ATOM 812 O O . VAL A 1 101 ? 24.596 1.082 -10.505 1.00 83.25 101 VAL A O 1
ATOM 815 N N . MET A 1 102 ? 23.877 0.442 -8.469 1.00 82.81 102 MET A N 1
ATOM 816 C CA . MET A 1 102 ? 22.448 0.592 -8.747 1.00 82.81 102 MET A CA 1
ATOM 817 C C . MET A 1 102 ? 22.027 2.044 -8.517 1.00 82.81 102 MET A C 1
ATOM 819 O O . MET A 1 102 ? 22.324 2.626 -7.478 1.00 82.81 102 MET A O 1
ATOM 823 N N . GLN A 1 103 ? 21.322 2.618 -9.486 1.00 88.06 103 GLN A N 1
ATOM 824 C CA . GLN A 1 103 ? 20.772 3.967 -9.431 1.00 88.06 103 GLN A CA 1
ATOM 825 C C . GLN A 1 103 ? 19.248 3.897 -9.470 1.00 88.06 103 GLN A C 1
ATOM 827 O O . GLN A 1 103 ? 18.673 3.384 -10.431 1.00 88.06 103 GLN A O 1
ATOM 832 N N . PHE A 1 104 ? 18.586 4.447 -8.457 1.00 89.62 104 PHE A N 1
ATOM 833 C CA . PHE A 1 104 ? 17.142 4.657 -8.478 1.00 89.62 104 PHE A CA 1
ATOM 834 C C . PHE A 1 104 ? 16.854 5.920 -9.288 1.00 89.62 104 PHE A C 1
ATOM 836 O O . PHE A 1 104 ? 17.213 7.016 -8.869 1.00 89.62 104 PHE A O 1
ATOM 843 N N . LYS A 1 105 ? 16.267 5.764 -10.480 1.00 88.06 105 LYS A N 1
ATOM 844 C CA . LYS A 1 105 ? 15.925 6.907 -11.342 1.00 88.06 105 LYS A CA 1
ATOM 845 C C . LYS A 1 105 ? 14.538 7.449 -11.036 1.00 88.06 105 LYS A C 1
ATOM 847 O O . LYS A 1 105 ? 14.315 8.644 -11.175 1.00 88.06 105 LYS A O 1
ATOM 852 N N . TYR A 1 106 ? 13.614 6.567 -10.660 1.00 90.44 106 TYR A N 1
ATOM 853 C CA . TYR A 1 106 ? 12.231 6.935 -10.410 1.00 90.44 106 TYR A CA 1
ATOM 854 C C . TYR A 1 106 ? 11.701 6.223 -9.176 1.00 90.44 106 TYR A C 1
ATOM 856 O O . TYR A 1 106 ? 11.843 5.008 -9.041 1.00 90.44 106 TYR A O 1
ATOM 864 N N . PHE A 1 107 ? 11.079 6.996 -8.300 1.00 94.38 107 PHE A N 1
ATOM 865 C CA . PHE A 1 107 ? 10.259 6.503 -7.211 1.00 94.38 107 PHE A CA 1
ATOM 866 C C . PHE A 1 107 ? 9.027 7.399 -7.147 1.00 94.38 107 PHE A C 1
ATOM 868 O O . PHE A 1 107 ? 9.147 8.603 -6.917 1.00 94.38 107 PHE A O 1
ATOM 875 N N . GLN A 1 108 ? 7.856 6.820 -7.374 1.00 94.44 108 GLN A N 1
ATOM 876 C CA . GLN A 1 108 ? 6.574 7.497 -7.268 1.00 94.44 108 GLN A CA 1
ATOM 877 C C . GLN A 1 108 ? 5.677 6.693 -6.346 1.00 94.44 108 GLN A C 1
ATOM 879 O O . GLN A 1 108 ? 5.503 5.494 -6.538 1.00 94.44 108 GLN A O 1
ATOM 884 N N . LEU A 1 109 ? 5.092 7.377 -5.371 1.00 95.69 109 LEU A N 1
ATOM 885 C CA . LEU A 1 109 ? 4.080 6.828 -4.486 1.00 95.69 109 LEU A CA 1
ATOM 886 C C . LEU A 1 109 ? 2.885 7.778 -4.495 1.00 95.69 109 LEU A C 1
ATOM 888 O O . LEU A 1 109 ? 3.018 8.950 -4.144 1.00 95.69 109 LEU A O 1
ATOM 892 N N . LEU A 1 110 ? 1.731 7.275 -4.916 1.00 92.94 110 LEU A N 1
ATOM 893 C CA . LEU A 1 110 ? 0.453 7.967 -4.841 1.00 92.94 110 LEU A CA 1
ATOM 894 C C . LEU A 1 110 ? -0.418 7.253 -3.815 1.00 92.94 110 LEU A C 1
ATOM 896 O O . LEU A 1 110 ? -0.556 6.033 -3.865 1.00 92.94 110 LEU A O 1
ATOM 900 N N . ILE A 1 111 ? -1.007 8.021 -2.904 1.00 91.88 111 ILE A N 1
ATOM 901 C CA . ILE A 1 111 ? -1.975 7.535 -1.922 1.00 91.88 111 ILE A CA 1
ATOM 902 C C . ILE A 1 111 ? -3.214 8.423 -2.034 1.00 91.88 111 ILE A C 1
ATOM 904 O O . ILE A 1 111 ? -3.104 9.650 -2.071 1.00 91.88 111 ILE A O 1
ATOM 908 N N . GLN A 1 112 ? -4.380 7.799 -2.155 1.00 90.62 112 GLN A N 1
ATOM 909 C CA . GLN A 1 112 ? -5.679 8.467 -2.169 1.00 90.62 112 GLN A CA 1
ATOM 910 C C . GLN A 1 112 ? -6.103 8.904 -0.764 1.00 90.62 112 GLN A C 1
ATOM 912 O O . GLN A 1 112 ? -5.550 8.474 0.246 1.00 90.62 112 GLN A O 1
ATOM 917 N N . GLU A 1 113 ? -7.131 9.743 -0.707 1.00 89.38 113 GLU A N 1
ATOM 918 C CA . GLU A 1 113 ? -7.769 10.128 0.547 1.00 89.38 113 GLU A CA 1
ATOM 919 C C . GLU A 1 113 ? -8.307 8.894 1.300 1.00 89.38 113 GLU A C 1
ATOM 921 O O . GLU A 1 113 ? -8.916 7.996 0.714 1.00 89.38 113 GLU A O 1
ATOM 926 N N . PHE A 1 114 ? -8.090 8.844 2.614 1.00 92.00 114 PHE A N 1
ATOM 927 C CA . PHE A 1 114 ? -8.626 7.806 3.492 1.00 92.00 114 PHE A CA 1
ATOM 928 C C . PHE A 1 114 ? -9.056 8.396 4.825 1.00 92.00 114 PHE A C 1
ATOM 930 O O . PHE A 1 114 ? -8.555 9.431 5.264 1.00 92.00 114 PHE A O 1
ATOM 937 N N . ALA A 1 115 ? -9.967 7.695 5.490 1.00 91.31 115 ALA A N 1
ATOM 938 C CA . ALA A 1 115 ? -10.332 7.979 6.863 1.00 91.31 115 ALA A CA 1
ATOM 939 C C . ALA A 1 115 ? -9.681 6.955 7.787 1.00 91.31 115 ALA A C 1
ATOM 941 O O . ALA A 1 115 ? -9.704 5.751 7.523 1.00 91.31 115 ALA A O 1
ATOM 942 N N . MET A 1 116 ? -9.154 7.449 8.905 1.00 92.44 116 MET A N 1
ATOM 943 C CA . MET A 1 116 ? -8.662 6.624 9.998 1.00 92.44 116 MET A CA 1
ATOM 944 C C . MET A 1 116 ? -9.426 6.976 11.273 1.00 92.44 116 MET A C 1
ATOM 946 O O . MET A 1 116 ? -9.532 8.146 11.641 1.00 92.44 116 MET A O 1
ATOM 950 N N . LYS A 1 117 ? -9.977 5.961 11.935 1.00 91.38 117 LYS A N 1
ATOM 951 C CA . LYS A 1 117 ? -10.704 6.073 13.199 1.00 91.38 117 LYS A CA 1
ATOM 952 C C . LYS A 1 117 ? -9.907 5.346 14.272 1.00 91.38 117 LYS A C 1
ATOM 954 O O . LYS A 1 117 ? -9.702 4.141 14.181 1.00 91.38 117 LYS A O 1
ATOM 959 N N . ILE A 1 118 ? -9.453 6.091 15.273 1.00 89.62 118 ILE A N 1
ATOM 960 C CA . ILE A 1 118 ? -8.657 5.568 16.385 1.00 89.62 118 ILE A CA 1
ATOM 961 C C . ILE A 1 118 ? -9.437 5.808 17.673 1.00 89.62 118 ILE A C 1
ATOM 963 O O . ILE A 1 118 ? -9.880 6.929 17.924 1.00 89.62 118 ILE A O 1
ATOM 967 N N . ASP A 1 119 ? -9.583 4.768 18.491 1.00 90.00 119 ASP A N 1
ATOM 968 C CA . ASP A 1 119 ? -10.125 4.869 19.843 1.00 90.00 119 ASP A CA 1
ATOM 969 C C . ASP A 1 119 ? -9.073 4.520 20.908 1.00 90.00 119 ASP A C 1
ATOM 971 O O . ASP A 1 119 ? -7.959 4.076 20.614 1.00 90.00 119 ASP A O 1
ATOM 975 N N . GLN A 1 120 ? -9.422 4.758 22.172 1.00 88.69 120 GLN A N 1
ATOM 976 C CA . GLN A 1 120 ? -8.540 4.481 23.305 1.00 88.69 120 GLN A CA 1
ATOM 977 C C . GLN A 1 120 ? -8.184 2.990 23.417 1.00 88.69 120 GLN A C 1
ATOM 979 O O . GLN A 1 120 ? -7.060 2.667 23.805 1.00 88.69 120 GLN A O 1
ATOM 984 N N . GLY A 1 121 ? -9.111 2.094 23.061 1.00 87.94 121 GLY A N 1
ATOM 985 C CA . GLY A 1 121 ? -8.880 0.650 23.074 1.00 87.94 121 GLY A CA 1
ATOM 986 C C . GLY A 1 121 ? -7.786 0.241 22.090 1.00 87.94 121 GLY A C 1
ATOM 987 O O . GLY A 1 121 ? -6.906 -0.541 22.444 1.00 87.94 121 GLY A O 1
ATOM 988 N N . LEU A 1 122 ? -7.770 0.849 20.900 1.00 87.31 122 LEU A N 1
ATOM 989 C CA . LEU A 1 122 ? -6.825 0.517 19.838 1.00 87.31 122 LEU A CA 1
ATOM 990 C C . LEU A 1 122 ? -5.423 0.961 20.237 1.00 87.31 122 LEU A C 1
ATOM 992 O O . LEU A 1 122 ? -4.459 0.213 20.095 1.00 87.31 122 LEU A O 1
ATOM 996 N N . ILE A 1 123 ? -5.320 2.168 20.796 1.00 90.81 123 ILE A N 1
ATOM 997 C CA . ILE A 1 123 ? -4.058 2.707 21.308 1.00 90.81 123 ILE A CA 1
ATOM 998 C C . ILE A 1 123 ? -3.515 1.808 22.425 1.00 90.81 123 ILE A C 1
ATOM 1000 O O . ILE A 1 123 ? -2.336 1.458 22.410 1.00 90.81 123 ILE A O 1
ATOM 1004 N N . ALA A 1 124 ? -4.362 1.406 23.377 1.00 90.81 124 ALA A N 1
ATOM 1005 C CA . ALA A 1 124 ? -3.958 0.528 24.471 1.00 90.81 124 ALA A CA 1
ATOM 1006 C C . ALA A 1 124 ? -3.491 -0.849 23.967 1.00 90.81 124 ALA A C 1
ATOM 1008 O O . ALA A 1 124 ? -2.448 -1.331 24.410 1.00 90.81 124 ALA A O 1
ATOM 1009 N N . ALA A 1 125 ? -4.210 -1.444 23.011 1.00 88.62 125 ALA A N 1
ATOM 1010 C CA . ALA A 1 125 ? -3.862 -2.729 22.410 1.00 88.62 125 ALA A CA 1
ATOM 1011 C C . ALA A 1 125 ? -2.524 -2.674 21.655 1.00 88.62 125 ALA A C 1
ATOM 1013 O O . ALA A 1 125 ? -1.669 -3.533 21.860 1.00 88.62 125 ALA A O 1
ATOM 1014 N N . ILE A 1 126 ? -2.295 -1.631 20.848 1.00 89.62 126 ILE A N 1
ATOM 1015 C CA . ILE A 1 126 ? -1.022 -1.434 20.137 1.00 89.62 126 ILE A CA 1
ATOM 1016 C C . ILE A 1 126 ? 0.132 -1.262 21.133 1.00 89.62 126 ILE A C 1
ATOM 1018 O O . ILE A 1 126 ? 1.190 -1.864 20.964 1.00 89.62 126 ILE A O 1
ATOM 1022 N N . LEU A 1 127 ? -0.054 -0.472 22.195 1.00 92.38 127 LEU A N 1
ATOM 1023 C CA . LEU A 1 127 ? 0.976 -0.282 23.221 1.00 92.38 127 LEU A CA 1
ATOM 1024 C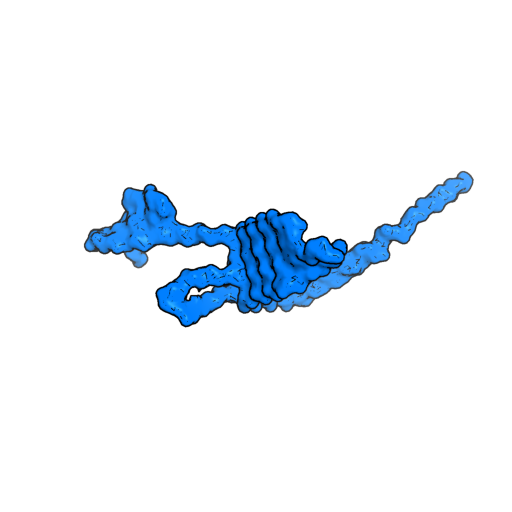 C . LEU A 1 127 ? 1.288 -1.571 23.991 1.00 92.38 127 LEU A C 1
ATOM 1026 O O . LEU A 1 127 ? 2.447 -1.788 24.342 1.00 92.38 127 LEU A O 1
ATOM 1030 N N . ALA A 1 128 ? 0.283 -2.405 24.267 1.00 91.38 128 ALA A N 1
ATOM 1031 C CA . ALA A 1 128 ? 0.479 -3.712 24.888 1.00 91.38 128 ALA A CA 1
ATOM 1032 C C . ALA A 1 128 ? 1.272 -4.647 23.963 1.00 91.38 128 ALA A C 1
ATOM 1034 O O . ALA A 1 128 ? 2.313 -5.157 24.373 1.00 91.38 128 ALA A O 1
ATOM 1035 N N . PHE A 1 129 ? 0.856 -4.763 22.698 1.00 89.25 129 PHE A N 1
ATOM 1036 C CA . PHE A 1 129 ? 1.540 -5.560 21.678 1.00 89.25 129 PHE A CA 1
ATOM 1037 C C . PHE A 1 129 ? 3.019 -5.165 21.526 1.00 89.25 129 PHE A C 1
ATOM 1039 O O . PHE A 1 129 ? 3.908 -6.010 21.580 1.00 89.25 129 PHE A O 1
ATOM 1046 N N . LEU A 1 130 ? 3.310 -3.861 21.433 1.00 92.06 130 LEU A N 1
ATOM 1047 C CA . LEU A 1 130 ? 4.684 -3.356 21.311 1.00 92.06 130 LEU A CA 1
ATOM 1048 C C . LEU A 1 130 ? 5.546 -3.593 22.564 1.00 92.06 130 LEU A C 1
ATOM 1050 O O . LEU A 1 130 ? 6.774 -3.569 22.476 1.00 92.06 130 LEU A O 1
ATOM 1054 N N . ARG A 1 131 ? 4.936 -3.772 23.742 1.00 91.19 131 ARG A N 1
ATOM 1055 C CA . ARG A 1 131 ? 5.660 -4.058 24.992 1.00 91.19 131 ARG A CA 1
ATOM 1056 C C . ARG A 1 131 ? 6.025 -5.534 25.129 1.00 91.19 131 ARG A C 1
ATOM 1058 O O . ARG A 1 131 ? 7.065 -5.831 25.715 1.00 91.19 131 ARG A O 1
ATOM 1065 N N . GLU A 1 132 ? 5.196 -6.435 24.612 1.00 71.38 132 GLU A N 1
ATOM 1066 C CA . GLU A 1 132 ? 5.330 -7.883 24.809 1.00 71.38 132 GLU A CA 1
ATOM 1067 C C . GLU A 1 132 ? 6.559 -8.469 24.083 1.00 71.38 132 GLU A C 1
ATOM 1069 O O . GLU A 1 132 ? 7.261 -9.319 24.637 1.00 71.38 132 GLU A O 1
ATOM 1074 N N . GLU A 1 133 ? 6.936 -7.880 22.941 1.00 58.81 133 GLU A N 1
ATOM 1075 C CA . GLU A 1 133 ? 8.166 -8.171 22.174 1.00 58.81 133 GLU A CA 1
ATOM 1076 C C . GLU A 1 133 ? 9.466 -8.019 22.990 1.00 58.81 133 GLU A C 1
ATOM 1078 O O . GLU A 1 133 ? 10.506 -8.576 22.642 1.00 58.81 133 GLU A O 1
ATOM 1083 N N . LYS A 1 134 ? 9.443 -7.283 24.110 1.00 55.78 134 LYS A N 1
ATOM 1084 C CA . LYS A 1 134 ? 10.655 -6.967 24.881 1.00 55.78 134 LYS A CA 1
ATOM 1085 C C . LYS A 1 134 ? 11.009 -7.983 25.976 1.00 55.78 134 LYS A C 1
ATOM 1087 O O . LYS A 1 134 ? 11.980 -7.75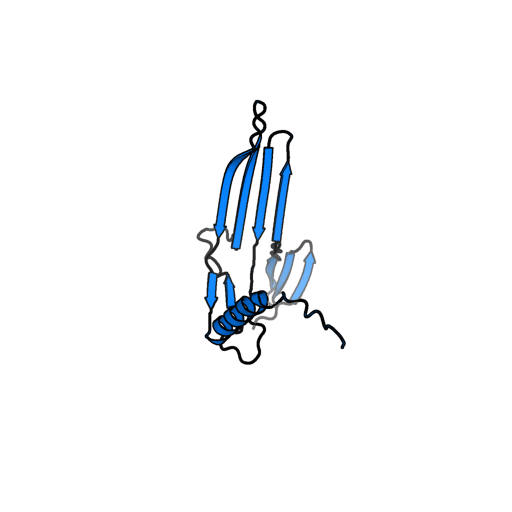8 26.694 1.00 55.78 134 LYS A O 1
ATOM 1092 N N . SER A 1 135 ? 10.251 -9.073 26.130 1.00 54.31 135 SER A N 1
ATOM 1093 C CA . SER A 1 135 ? 10.405 -10.014 27.260 1.00 54.31 135 SER A CA 1
ATOM 1094 C C . SER A 1 135 ? 10.934 -11.413 26.906 1.00 54.31 135 SER A C 1
ATOM 1096 O O . SER A 1 135 ? 11.222 -12.204 27.803 1.00 54.31 135 SER A O 1
ATOM 1098 N N . ALA A 1 136 ? 11.160 -11.723 25.627 1.00 58.53 136 ALA A N 1
ATOM 1099 C CA . ALA A 1 136 ? 11.626 -13.041 25.195 1.00 58.53 136 ALA A CA 1
ATOM 1100 C C . ALA A 1 136 ? 13.163 -13.178 25.178 1.00 58.53 136 ALA A C 1
ATOM 1102 O O . ALA A 1 136 ? 13.735 -13.490 24.141 1.00 58.53 136 ALA A O 1
ATOM 1103 N N . THR A 1 137 ? 13.868 -12.954 26.295 1.00 55.38 137 THR A N 1
ATOM 1104 C CA . THR A 1 137 ? 15.224 -13.516 26.516 1.00 55.38 137 THR A CA 1
ATOM 1105 C C . THR A 1 137 ? 15.591 -13.525 28.004 1.00 55.38 137 THR A C 1
ATOM 1107 O O . THR A 1 137 ? 16.070 -12.531 28.541 1.00 55.38 137 THR A O 1
ATOM 1110 N N . ALA A 1 138 ? 15.455 -14.686 28.644 1.00 55.69 138 ALA A N 1
ATOM 1111 C CA . ALA A 1 138 ? 16.414 -15.187 29.630 1.00 55.69 138 ALA A CA 1
ATOM 1112 C C . ALA A 1 138 ? 16.231 -16.713 29.732 1.00 55.69 138 ALA A C 1
ATOM 1114 O O . ALA A 1 138 ? 15.162 -17.156 30.153 1.00 55.69 138 ALA A O 1
ATOM 1115 N N . PRO A 1 139 ? 17.211 -17.548 29.337 1.00 53.38 139 PRO A N 1
ATOM 1116 C CA . PRO A 1 139 ? 17.163 -18.957 29.683 1.00 53.38 139 PRO A CA 1
ATOM 1117 C C . PRO A 1 139 ? 17.503 -19.069 31.173 1.00 53.38 139 PRO A C 1
ATOM 1119 O O . PRO A 1 139 ? 18.647 -18.856 31.574 1.00 53.38 139 PRO A O 1
ATOM 1122 N N . THR A 1 140 ? 16.508 -19.369 32.006 1.00 58.72 140 THR A N 1
ATOM 1123 C CA . THR A 1 140 ? 16.742 -19.765 33.398 1.00 58.72 140 THR A CA 1
ATOM 1124 C C . THR A 1 140 ? 17.435 -21.124 33.378 1.00 58.72 140 THR A C 1
ATOM 1126 O O . THR A 1 140 ? 16.803 -22.154 33.151 1.00 58.72 140 THR A O 1
ATOM 1129 N N . ILE A 1 141 ? 18.756 -21.125 33.558 1.00 61.38 141 ILE A N 1
ATOM 1130 C CA . ILE A 1 141 ? 19.520 -22.344 33.815 1.00 61.38 141 ILE A CA 1
ATOM 1131 C C . ILE A 1 141 ? 19.186 -22.762 35.249 1.00 61.38 141 ILE A C 1
ATOM 1133 O O . ILE A 1 141 ? 19.666 -22.152 36.203 1.00 61.38 141 ILE A O 1
ATOM 1137 N N . ASN A 1 142 ? 18.332 -23.772 35.399 1.00 59.72 142 ASN A N 1
ATOM 1138 C CA . ASN A 1 142 ? 18.114 -24.421 36.686 1.00 59.72 142 ASN A CA 1
ATOM 1139 C C . ASN A 1 142 ? 19.378 -25.227 37.024 1.00 59.72 142 ASN A C 1
ATOM 1141 O O . ASN A 1 142 ? 19.674 -26.226 36.371 1.00 59.72 142 ASN A O 1
ATOM 1145 N N . MET A 1 143 ? 20.148 -24.760 38.007 1.00 59.09 143 MET A N 1
ATOM 1146 C CA . MET A 1 143 ? 21.146 -25.582 38.690 1.00 59.09 143 MET A CA 1
ATOM 1147 C C . MET A 1 143 ? 20.410 -26.393 39.757 1.00 59.09 143 MET A C 1
ATOM 1149 O O . MET A 1 143 ? 20.102 -25.868 40.827 1.00 59.09 143 MET A O 1
ATOM 1153 N N . ASP A 1 144 ? 20.094 -27.648 39.437 1.00 54.22 144 ASP A N 1
ATOM 1154 C CA . ASP A 1 144 ? 19.676 -28.629 40.439 1.00 54.22 144 ASP A CA 1
ATOM 1155 C C . ASP A 1 144 ? 20.830 -28.878 41.425 1.00 54.22 144 ASP A C 1
ATOM 1157 O O . ASP A 1 144 ? 22.002 -28.923 41.036 1.00 54.22 144 ASP A O 1
ATOM 1161 N N . THR A 1 145 ? 20.470 -28.949 42.709 1.00 57.47 145 THR A N 1
ATOM 1162 C CA . THR A 1 145 ? 21.368 -29.105 43.868 1.00 57.47 145 THR A CA 1
ATOM 1163 C C . THR A 1 145 ? 21.810 -30.551 44.055 1.00 57.47 145 THR A C 1
ATOM 1165 O O . THR A 1 145 ? 20.982 -31.453 43.795 1.00 57.47 145 THR A O 1
#

Secondary structure (DSSP, 8-state):
---EEEEEEETTEEEEEETT--EEEEE-----SEEEEEEE-SSEEEEEEEE----EE--STT-S-SEEEEE------SSS--PPPSEEEEEEEEEETTEEEEEEEEEEEEE--EEE---HHHHHHHHHHHHHTT-----------

Organism: NCBI:txid433720

InterPro domains:
  IPR026847 Vacuolar protein sorting-associated protein 13 [PTHR16166] (36-133)